Protein AF-J9CPS5-F1 (afdb_monomer)

Foldseek 3Di:
DPPPDDDDPVVVVPDDQDQDCCCVPDPVNVPQDPLLSSVVSVVVVQQVVQVVVQCADPVRDRDGDADLVNSCVVSVDDSVVSVVSVD

pLDDT: mean 79.48, std 12.69, range [42.12, 91.5]

Secondary structure (DSSP, 8-state):
-------SSTTGGG------THHHH-GGGTTS-HHHHHHHHHHHHHHHHHHHTT-B-TTS-B-----HHHHHHHHT--HHHHHHTT-

Structure (mmCIF, N/CA/C/O backbone):
data_AF-J9CPS5-F1
#
_entry.id   AF-J9CPS5-F1
#
loop_
_atom_site.group_PDB
_atom_site.id
_atom_site.type_symbol
_atom_site.label_atom_id
_atom_site.label_alt_id
_atom_site.label_comp_id
_atom_site.label_asym_id
_atom_site.label_entity_id
_atom_site.label_seq_id
_atom_site.pdbx_PDB_ins_code
_atom_site.Cartn_x
_atom_site.Cartn_y
_atom_site.Cartn_z
_atom_site.occupancy
_atom_site.B_iso_or_equiv
_atom_site.auth_seq_id
_atom_site.auth_comp_id
_atom_site.auth_asym_id
_atom_site.auth_atom_id
_atom_site.pdbx_PDB_model_num
ATOM 1 N N . MET A 1 1 ? -19.542 -36.704 10.903 1.00 44.53 1 MET A N 1
ATOM 2 C CA . MET A 1 1 ? -19.010 -35.666 10.001 1.00 44.53 1 MET A CA 1
ATOM 3 C C . MET A 1 1 ? -18.392 -34.607 10.887 1.00 44.53 1 MET A C 1
ATOM 5 O O . MET A 1 1 ? -19.097 -33.717 11.344 1.00 44.53 1 MET A O 1
ATOM 9 N N . GLU A 1 2 ? -17.122 -34.788 11.237 1.00 42.12 2 GLU A N 1
ATOM 10 C CA . GLU A 1 2 ? -16.334 -33.722 11.854 1.00 42.12 2 GLU A CA 1
ATOM 11 C C . GLU A 1 2 ? -16.095 -32.675 10.771 1.00 42.12 2 GLU A C 1
ATOM 13 O O . GLU A 1 2 ? -15.512 -32.968 9.728 1.00 42.12 2 GLU A O 1
ATOM 18 N N . PHE A 1 3 ? -16.640 -31.478 10.969 1.00 47.91 3 PHE A N 1
ATOM 19 C CA . PHE A 1 3 ? -16.218 -30.326 10.192 1.00 47.91 3 PHE A CA 1
ATOM 20 C C . PHE A 1 3 ? -14.791 -30.018 10.641 1.00 47.91 3 PHE A C 1
ATOM 22 O O . PHE A 1 3 ? -14.592 -29.471 11.723 1.00 47.91 3 PHE A O 1
ATOM 29 N N . ASP A 1 4 ? -13.817 -30.437 9.838 1.00 44.44 4 ASP A N 1
ATOM 30 C CA . ASP A 1 4 ? -12.401 -30.118 10.007 1.00 44.44 4 ASP A CA 1
ATOM 31 C C . ASP A 1 4 ? -12.234 -28.604 9.772 1.00 44.44 4 ASP A C 1
ATOM 33 O O . ASP A 1 4 ? -11.969 -28.125 8.669 1.00 44.44 4 ASP A O 1
ATOM 37 N N . TYR A 1 5 ? -12.539 -27.810 10.799 1.00 52.28 5 TYR A N 1
ATOM 38 C CA . TYR A 1 5 ? -12.302 -26.373 10.801 1.00 52.28 5 TYR A CA 1
ATOM 39 C C . TYR A 1 5 ? -10.790 -26.168 10.771 1.00 52.28 5 TYR A C 1
ATOM 41 O O . TYR A 1 5 ? -10.102 -26.569 11.700 1.00 52.28 5 TYR A O 1
ATOM 49 N N . PHE A 1 6 ? -10.283 -25.563 9.695 1.00 51.47 6 PHE A N 1
ATOM 50 C CA . PHE A 1 6 ? -8.864 -25.295 9.449 1.00 51.47 6 PHE A CA 1
ATOM 51 C C . PHE A 1 6 ? -8.121 -24.806 10.714 1.00 51.47 6 PHE A C 1
ATOM 53 O O . PHE A 1 6 ? -8.174 -23.628 11.076 1.00 51.47 6 PHE A O 1
ATOM 60 N N . TYR A 1 7 ? -7.419 -25.719 11.391 1.00 52.72 7 TYR A N 1
ATOM 61 C CA . TYR A 1 7 ? -6.623 -25.451 12.587 1.00 52.72 7 TYR A CA 1
ATOM 62 C C . TYR A 1 7 ? -5.244 -24.905 12.192 1.00 52.72 7 TYR A C 1
ATOM 64 O O . TYR A 1 7 ? -4.292 -25.661 12.041 1.00 52.72 7 TYR A O 1
ATOM 72 N N . GLY A 1 8 ? -5.117 -23.579 12.069 1.00 67.81 8 GLY A N 1
ATOM 73 C CA . GLY A 1 8 ? -3.818 -22.889 11.979 1.00 67.81 8 GLY A CA 1
ATOM 74 C C . GLY A 1 8 ? -2.969 -23.191 10.726 1.00 67.81 8 GLY A C 1
ATOM 75 O O . GLY A 1 8 ? -3.237 -24.119 9.973 1.00 67.81 8 GLY A O 1
ATOM 76 N N . LYS A 1 9 ? -1.951 -22.346 10.471 1.00 52.88 9 LYS A N 1
ATOM 77 C CA . LYS A 1 9 ? -1.063 -22.263 9.273 1.00 52.88 9 LYS A CA 1
ATOM 78 C C . LYS A 1 9 ? -1.727 -22.196 7.882 1.00 52.88 9 LYS A C 1
ATOM 80 O O . LYS A 1 9 ? -1.162 -21.581 6.987 1.00 52.88 9 LYS A O 1
ATOM 85 N N . GLN A 1 10 ? -2.920 -22.747 7.686 1.00 52.72 10 GLN A N 1
ATOM 86 C CA . GLN A 1 10 ? -3.718 -22.641 6.463 1.00 52.72 10 GLN A CA 1
ATOM 87 C C . GLN A 1 10 ? -4.439 -21.290 6.366 1.00 52.72 10 GLN A C 1
ATOM 89 O O . GLN A 1 10 ? -4.598 -20.773 5.269 1.00 52.72 10 GLN A O 1
ATOM 94 N N . ALA A 1 11 ? -4.802 -20.663 7.492 1.00 54.09 11 ALA A N 1
ATOM 95 C CA . ALA A 1 11 ? -5.386 -19.316 7.494 1.00 54.09 11 ALA A CA 1
ATOM 96 C C . ALA A 1 11 ? -4.396 -18.240 6.998 1.00 54.09 11 ALA A C 1
ATOM 98 O O . ALA A 1 11 ? -4.793 -17.315 6.295 1.00 54.09 11 ALA A O 1
ATOM 99 N N . GLU A 1 12 ? -3.099 -18.394 7.294 1.00 54.53 12 GLU A N 1
ATOM 100 C CA . GLU A 1 12 ? -2.044 -17.493 6.799 1.00 54.53 12 GLU A CA 1
ATOM 101 C C . GLU A 1 12 ? -1.732 -17.702 5.309 1.00 54.53 12 GLU A C 1
ATOM 103 O O . GLU A 1 12 ? -1.318 -16.760 4.640 1.00 54.53 12 GLU A O 1
ATOM 108 N N . GLN A 1 13 ? -1.997 -18.890 4.745 1.00 57.66 13 GLN A N 1
ATOM 109 C CA . GLN A 1 13 ? -1.845 -19.132 3.299 1.00 57.66 13 GLN A CA 1
ATOM 110 C C . GLN A 1 13 ? -2.837 -18.325 2.444 1.00 57.66 13 GLN A C 1
ATOM 112 O O . GLN A 1 13 ? -2.625 -18.183 1.241 1.00 57.66 13 GLN A O 1
ATOM 117 N N . PHE A 1 14 ? -3.888 -17.767 3.053 1.00 59.59 14 PHE A N 1
ATOM 118 C CA . PHE A 1 14 ? -4.859 -16.893 2.392 1.00 59.59 14 PHE A CA 1
ATOM 119 C C . PHE A 1 14 ? -4.682 -15.409 2.746 1.00 59.59 14 PHE A C 1
ATOM 121 O O . PHE A 1 14 ? -5.530 -14.595 2.382 1.00 59.59 14 PHE A O 1
ATOM 128 N N . ALA A 1 15 ? -3.597 -15.024 3.423 1.00 69.75 15 ALA A N 1
ATOM 129 C CA . ALA A 1 15 ? -3.277 -13.618 3.641 1.00 69.75 15 ALA A CA 1
ATOM 130 C C . ALA A 1 15 ? -2.632 -13.036 2.373 1.00 69.75 15 ALA A C 1
ATOM 132 O O . ALA A 1 15 ? -1.437 -13.195 2.128 1.00 69.75 15 ALA A O 1
ATOM 133 N N . PHE A 1 16 ? -3.436 -12.380 1.536 1.00 80.75 16 PHE A N 1
ATOM 134 C CA . PHE A 1 16 ? -2.970 -11.706 0.324 1.00 80.75 16 PHE A CA 1
ATOM 135 C C . PHE A 1 16 ? -3.270 -10.211 0.367 1.00 80.75 16 PHE A C 1
ATOM 137 O O . PHE A 1 16 ? -4.359 -9.777 0.748 1.00 80.75 16 PHE A O 1
ATOM 144 N N . TYR A 1 17 ? -2.321 -9.413 -0.120 1.00 82.75 17 TYR A N 1
ATOM 145 C CA . TYR A 1 17 ? -2.573 -8.002 -0.368 1.00 82.75 17 TYR A CA 1
ATOM 146 C C . TYR A 1 17 ? -3.489 -7.839 -1.578 1.00 82.75 17 TYR A C 1
ATOM 148 O O . TYR A 1 17 ? -3.212 -8.323 -2.678 1.00 82.75 17 TYR A O 1
ATOM 156 N N . ARG A 1 18 ? -4.599 -7.129 -1.374 1.00 84.19 18 ARG A N 1
ATOM 157 C CA . ARG A 1 18 ? -5.559 -6.814 -2.433 1.00 84.19 18 ARG A CA 1
ATOM 158 C C . ARG A 1 18 ? -5.165 -5.498 -3.086 1.00 84.19 18 ARG A C 1
ATOM 160 O O . ARG A 1 18 ? -5.385 -4.432 -2.520 1.00 84.19 18 ARG A O 1
ATOM 167 N N . VAL A 1 19 ? -4.620 -5.573 -4.296 1.00 87.69 19 VAL A N 1
ATOM 168 C CA . VAL A 1 19 ? -4.348 -4.384 -5.112 1.00 87.69 19 VAL A CA 1
ATOM 169 C C . VAL A 1 19 ? -5.479 -4.198 -6.126 1.00 87.69 19 VAL A C 1
ATOM 171 O O . VAL A 1 19 ? -5.775 -5.132 -6.881 1.00 87.69 19 VAL A O 1
ATOM 174 N N . PRO A 1 20 ? -6.133 -3.024 -6.186 1.00 87.31 20 PRO A N 1
ATOM 175 C CA . PRO A 1 20 ? -7.185 -2.785 -7.162 1.00 87.31 20 PRO A CA 1
ATOM 176 C C . PRO A 1 20 ? -6.666 -2.902 -8.595 1.00 87.31 20 PRO A C 1
ATOM 178 O O . PRO A 1 20 ? -5.722 -2.214 -8.985 1.00 87.31 20 PRO A O 1
ATOM 181 N N . LYS A 1 21 ? -7.354 -3.704 -9.416 1.00 87.12 21 LYS A N 1
ATOM 182 C CA . LYS A 1 21 ? -7.067 -3.816 -10.858 1.00 87.12 21 LYS A CA 1
ATOM 183 C C . LYS A 1 21 ? -7.160 -2.469 -11.575 1.00 87.12 21 LYS A C 1
ATOM 185 O O . LYS A 1 21 ? -6.424 -2.252 -12.527 1.00 87.12 21 LYS A O 1
ATOM 190 N N . LEU A 1 22 ? -7.985 -1.556 -11.053 1.00 89.19 22 LEU A N 1
ATOM 191 C CA . LEU A 1 22 ? -8.136 -0.185 -11.540 1.00 89.19 22 LEU A CA 1
ATOM 192 C C . LEU A 1 22 ? -6.788 0.542 -11.676 1.00 89.19 22 LEU A C 1
ATOM 194 O O . LEU A 1 22 ? -6.588 1.285 -12.630 1.00 89.19 22 LEU A O 1
ATOM 198 N N . LEU A 1 23 ? -5.840 0.284 -10.766 1.00 86.94 23 LEU A N 1
ATOM 199 C CA . LEU A 1 23 ? -4.502 0.879 -10.812 1.00 86.94 23 LEU A CA 1
ATOM 200 C C . LEU A 1 23 ? -3.673 0.400 -12.015 1.00 86.94 23 LEU A C 1
ATOM 202 O O . LEU A 1 23 ? -2.689 1.039 -12.374 1.00 86.94 23 LEU A O 1
ATOM 206 N N . PHE A 1 24 ? -4.038 -0.725 -12.626 1.00 86.00 24 PHE A N 1
ATOM 207 C CA . PHE A 1 24 ? -3.359 -1.305 -13.786 1.00 86.00 24 PHE A CA 1
ATOM 208 C C . PHE A 1 24 ? -4.136 -1.125 -15.090 1.00 86.00 24 PHE A C 1
ATOM 210 O O . PHE A 1 24 ? -3.524 -1.156 -16.151 1.00 86.00 24 PHE A O 1
ATOM 217 N N . THR A 1 25 ? -5.457 -0.958 -15.023 1.00 87.25 25 THR A N 1
AT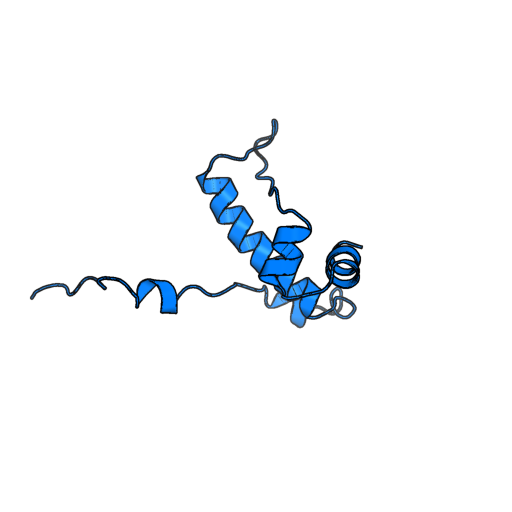OM 218 C CA . THR A 1 25 ? -6.315 -0.852 -16.210 1.00 87.25 25 THR A CA 1
ATOM 219 C C . THR A 1 25 ? -6.573 0.583 -16.642 1.00 87.25 25 THR A C 1
ATOM 221 O O . THR A 1 25 ? -6.776 0.823 -17.825 1.00 87.25 25 THR A O 1
ATOM 224 N N . GLU A 1 26 ? -6.591 1.537 -15.710 1.00 91.50 26 GLU A N 1
ATOM 225 C CA . GLU A 1 26 ? -6.883 2.928 -16.047 1.00 91.50 26 GLU A CA 1
ATOM 226 C C . GLU A 1 26 ? -5.624 3.676 -16.474 1.00 91.50 26 GLU A C 1
ATOM 228 O O . GLU A 1 26 ? -4.635 3.726 -15.734 1.00 91.50 26 GLU A O 1
ATOM 233 N N . GLU A 1 27 ? -5.707 4.374 -17.606 1.00 88.25 27 GLU A N 1
ATOM 234 C CA . GLU A 1 27 ? -4.610 5.213 -18.088 1.00 88.25 27 GLU A CA 1
ATOM 235 C C . GLU A 1 27 ? -4.225 6.286 -17.073 1.00 88.25 27 GLU A C 1
ATOM 237 O O . GLU A 1 27 ? -3.049 6.561 -16.913 1.00 88.25 27 GLU A O 1
ATOM 242 N N . LYS A 1 28 ? -5.155 6.830 -16.279 1.00 89.38 28 LYS A N 1
ATOM 243 C CA . LYS A 1 28 ? -4.824 7.851 -15.263 1.00 89.38 28 LYS A CA 1
ATOM 244 C C . LYS A 1 28 ? -3.774 7.404 -14.231 1.00 89.38 28 LYS A C 1
ATOM 246 O O . LYS A 1 28 ? -3.147 8.251 -13.604 1.00 89.38 28 LYS A O 1
ATOM 251 N N . PHE A 1 29 ? -3.568 6.095 -14.061 1.00 86.94 29 PHE A N 1
ATOM 252 C CA . PHE A 1 29 ? -2.574 5.521 -13.148 1.00 86.94 29 PHE A CA 1
ATOM 253 C C . PHE A 1 29 ? -1.357 4.923 -13.872 1.00 86.94 29 PHE A C 1
ATOM 255 O O . PHE A 1 29 ? -0.580 4.176 -13.266 1.00 86.94 29 PHE A O 1
ATOM 262 N N . TRP A 1 30 ? -1.163 5.240 -15.157 1.00 84.25 30 TRP A N 1
ATOM 263 C CA . TRP A 1 30 ? -0.049 4.723 -15.956 1.00 84.25 30 TRP A CA 1
ATOM 264 C C . TRP A 1 30 ? 1.315 5.135 -15.385 1.00 84.25 30 TRP A C 1
ATOM 266 O O . TRP A 1 30 ? 2.230 4.319 -15.330 1.00 84.25 30 TRP A O 1
ATOM 276 N N . ASN A 1 31 ? 1.423 6.374 -14.892 1.00 87.50 31 ASN A N 1
ATOM 277 C CA . ASN A 1 31 ? 2.657 6.934 -14.336 1.00 87.50 31 ASN A CA 1
ATOM 278 C C . ASN A 1 31 ? 2.918 6.503 -12.878 1.00 87.50 31 ASN A C 1
ATOM 280 O O . ASN A 1 31 ? 3.955 6.818 -12.298 1.00 87.50 31 ASN A O 1
ATOM 284 N N . VAL A 1 32 ? 1.976 5.791 -12.255 1.00 87.50 32 VAL A N 1
ATOM 285 C CA . VAL A 1 32 ? 2.154 5.286 -10.893 1.00 87.50 32 VAL A CA 1
ATOM 286 C C . VAL A 1 32 ? 3.034 4.042 -10.952 1.00 87.50 32 VAL A C 1
ATOM 288 O O . VAL A 1 32 ? 2.720 3.075 -11.652 1.00 87.50 32 VAL A O 1
ATOM 291 N N . SER A 1 33 ? 4.130 4.051 -10.195 1.00 89.12 3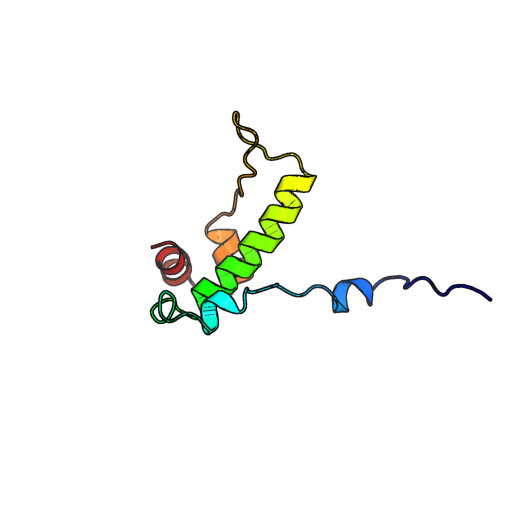3 SER A N 1
ATOM 292 C CA . SER A 1 33 ? 5.031 2.899 -10.121 1.00 89.12 33 SER A CA 1
ATOM 293 C C . SER A 1 33 ? 4.327 1.669 -9.540 1.00 89.12 33 SER A C 1
ATOM 295 O O . SER A 1 33 ? 3.425 1.781 -8.708 1.00 89.12 33 SER A O 1
ATOM 297 N N . THR A 1 34 ? 4.757 0.472 -9.941 1.00 88.06 34 THR A N 1
ATOM 298 C CA . THR A 1 34 ? 4.224 -0.786 -9.391 1.00 88.06 34 THR A CA 1
ATOM 299 C C . THR A 1 34 ? 4.368 -0.850 -7.870 1.00 88.06 34 THR A C 1
ATOM 301 O O . THR A 1 34 ? 3.449 -1.298 -7.189 1.00 88.06 34 THR A O 1
ATOM 304 N N . ASP A 1 35 ? 5.470 -0.327 -7.332 1.00 87.81 35 ASP A N 1
ATOM 305 C CA . ASP A 1 35 ? 5.720 -0.274 -5.890 1.00 87.81 35 ASP A CA 1
ATOM 306 C C . ASP A 1 35 ? 4.713 0.629 -5.167 1.00 87.81 35 ASP A C 1
ATOM 308 O O . ASP A 1 35 ? 4.234 0.273 -4.095 1.00 87.81 35 ASP A O 1
ATOM 312 N N . ALA A 1 36 ? 4.321 1.755 -5.773 1.00 88.62 36 ALA A N 1
ATOM 313 C CA . ALA A 1 36 ? 3.287 2.630 -5.218 1.00 88.62 36 ALA A CA 1
ATOM 314 C C . ALA A 1 36 ? 1.901 1.963 -5.261 1.00 88.62 36 ALA A C 1
ATOM 316 O O . ALA A 1 36 ? 1.122 2.075 -4.314 1.00 88.62 36 ALA A O 1
ATOM 317 N N . LYS A 1 37 ? 1.605 1.190 -6.316 1.00 90.38 37 LYS A N 1
ATOM 318 C CA . LYS A 1 37 ? 0.364 0.396 -6.407 1.00 90.38 37 LYS A CA 1
ATOM 319 C C . LYS A 1 37 ? 0.317 -0.698 -5.338 1.00 90.38 37 LYS A C 1
ATOM 321 O O . LYS A 1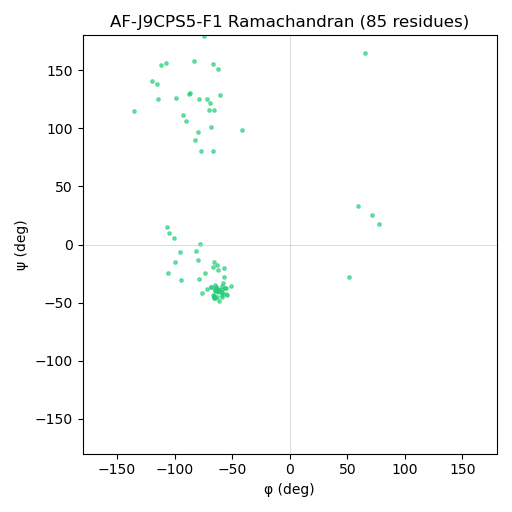 37 ? -0.731 -0.924 -4.738 1.00 90.38 37 LYS A O 1
ATOM 326 N N . LEU A 1 38 ? 1.448 -1.354 -5.077 1.00 89.44 38 LEU A N 1
ATOM 327 C CA . LEU A 1 38 ? 1.582 -2.343 -4.005 1.00 89.44 38 LEU A CA 1
ATOM 328 C C . LEU A 1 38 ? 1.439 -1.701 -2.624 1.00 89.44 38 LEU A C 1
ATOM 330 O O . LEU A 1 38 ? 0.674 -2.208 -1.805 1.00 89.44 38 LEU A O 1
ATOM 334 N N . LEU A 1 39 ? 2.101 -0.563 -2.388 1.00 89.19 39 LEU A N 1
ATOM 335 C CA . LEU A 1 39 ? 1.975 0.198 -1.145 1.00 89.19 39 LEU A CA 1
ATOM 336 C C . LEU A 1 39 ? 0.516 0.557 -0.861 1.00 89.19 39 LEU A C 1
ATOM 338 O O . LEU A 1 39 ? 0.048 0.370 0.258 1.00 89.19 39 LEU A O 1
ATOM 342 N N . TYR A 1 40 ? -0.231 0.985 -1.880 1.00 89.19 40 TYR A N 1
ATOM 343 C CA . TYR A 1 40 ? -1.660 1.251 -1.743 1.00 89.19 40 TYR A CA 1
ATOM 344 C C . TYR A 1 40 ? -2.450 0.016 -1.276 1.00 89.19 40 TYR A C 1
ATOM 346 O O . TYR A 1 40 ? -3.305 0.126 -0.399 1.00 89.19 40 TYR A O 1
ATOM 354 N N . GLY A 1 41 ? -2.147 -1.173 -1.809 1.00 89.94 41 GLY A N 1
ATOM 355 C CA . GLY A 1 41 ? -2.769 -2.423 -1.357 1.00 89.94 41 GLY A CA 1
ATOM 356 C C . GLY A 1 41 ? -2.452 -2.768 0.103 1.00 89.94 41 GLY A C 1
ATOM 357 O O . GLY A 1 41 ? -3.337 -3.211 0.832 1.00 89.94 41 GLY A O 1
ATOM 358 N N . ILE A 1 42 ? -1.215 -2.518 0.546 1.00 88.81 42 ILE A N 1
ATOM 359 C CA . ILE A 1 42 ? -0.786 -2.710 1.943 1.00 88.81 42 ILE A CA 1
ATOM 360 C C . ILE A 1 42 ? -1.516 -1.727 2.869 1.00 88.81 42 ILE A C 1
ATOM 362 O O . ILE A 1 42 ? -2.022 -2.118 3.921 1.00 88.81 42 ILE A O 1
ATOM 366 N N . LEU A 1 43 ? -1.619 -0.459 2.464 1.00 87.38 43 LEU A N 1
ATOM 367 C CA . LEU A 1 43 ? -2.346 0.563 3.216 1.00 87.38 43 LEU A CA 1
ATOM 368 C C . LEU A 1 43 ? -3.834 0.219 3.334 1.00 87.38 43 LEU A C 1
ATOM 370 O O . LEU A 1 43 ? -4.407 0.367 4.407 1.00 87.38 43 LEU A O 1
ATOM 374 N N . LEU A 1 44 ? -4.463 -0.295 2.275 1.00 86.31 44 LEU A N 1
ATOM 375 C CA . LEU A 1 44 ? -5.869 -0.699 2.317 1.00 86.31 44 LEU A CA 1
ATOM 376 C C . LEU A 1 44 ? -6.117 -1.852 3.304 1.00 86.31 44 LEU A C 1
ATOM 378 O O . LEU A 1 44 ? -7.132 -1.870 4.000 1.00 86.31 44 LEU A O 1
ATOM 382 N N . ASP A 1 45 ? -5.183 -2.798 3.393 1.00 85.12 45 ASP A N 1
ATOM 383 C CA . ASP A 1 45 ? -5.240 -3.873 4.386 1.00 85.12 45 ASP A CA 1
ATOM 384 C C . ASP A 1 45 ? -5.099 -3.327 5.819 1.00 85.12 45 ASP A C 1
ATOM 386 O O . ASP A 1 45 ? -5.921 -3.616 6.694 1.00 85.12 45 ASP A O 1
ATOM 390 N N . ARG A 1 46 ? -4.138 -2.417 6.029 1.00 82.38 46 ARG A N 1
ATOM 391 C CA . 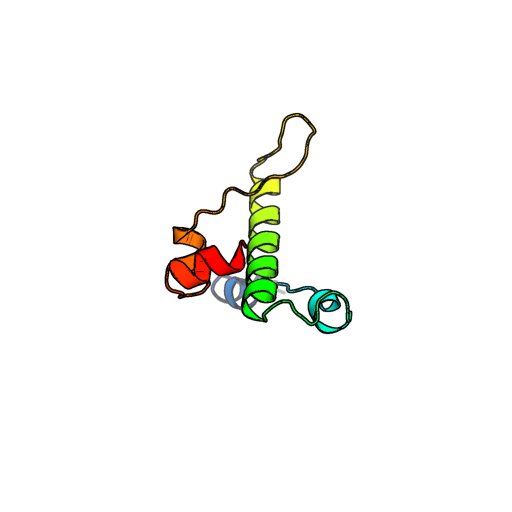ARG A 1 46 ? -3.964 -1.677 7.291 1.00 82.38 46 ARG A CA 1
ATOM 392 C C . ARG A 1 46 ? -5.195 -0.859 7.670 1.00 82.38 46 ARG A C 1
ATOM 394 O O . ARG A 1 46 ? -5.553 -0.834 8.842 1.00 82.38 46 ARG A O 1
ATOM 401 N N . MET A 1 47 ? -5.876 -0.246 6.703 1.00 83.00 47 MET A N 1
ATOM 402 C CA . MET A 1 47 ? -7.114 0.503 6.932 1.00 83.00 47 MET A CA 1
ATOM 403 C C . MET A 1 47 ? -8.201 -0.376 7.540 1.00 83.00 47 MET A C 1
ATOM 405 O O . MET A 1 47 ? -8.902 0.057 8.449 1.00 83.00 47 MET A O 1
ATOM 409 N N . ASN A 1 48 ? -8.329 -1.614 7.060 1.00 79.12 48 ASN A N 1
ATOM 410 C CA . ASN A 1 48 ? -9.315 -2.552 7.578 1.00 79.12 48 ASN A CA 1
ATOM 411 C C . ASN A 1 48 ? -9.036 -2.879 9.056 1.00 79.12 48 ASN A C 1
ATOM 413 O O . ASN A 1 48 ? -9.957 -2.904 9.868 1.00 79.12 48 ASN A O 1
ATOM 417 N N . LEU A 1 49 ? -7.760 -3.034 9.426 1.00 78.75 49 LEU A N 1
ATOM 418 C CA . LEU A 1 49 ? -7.344 -3.202 10.823 1.00 78.75 49 LEU A CA 1
ATOM 419 C C . LEU A 1 49 ? -7.608 -1.941 11.660 1.00 78.75 49 LEU A C 1
ATOM 421 O O . LEU A 1 49 ? -8.138 -2.040 12.764 1.00 78.75 49 LEU A O 1
ATOM 425 N N . SER A 1 50 ? -7.294 -0.753 11.137 1.00 77.88 50 SER A N 1
ATOM 426 C CA . SER A 1 50 ? -7.568 0.528 11.803 1.00 77.88 50 SER A CA 1
ATOM 427 C C . SER A 1 50 ? -9.065 0.756 12.036 1.00 77.88 50 SER A C 1
ATOM 429 O O . SER A 1 50 ? -9.448 1.217 13.109 1.00 77.88 50 SER A O 1
ATOM 431 N N . ALA A 1 51 ? -9.919 0.375 11.082 1.00 76.38 51 ALA A N 1
ATOM 432 C CA . ALA A 1 51 ? -11.371 0.449 11.218 1.00 76.38 51 ALA A CA 1
ATOM 433 C C . ALA A 1 51 ? -11.886 -0.461 12.344 1.00 76.38 51 ALA A C 1
ATOM 435 O O . ALA A 1 51 ? -12.675 -0.017 13.177 1.00 76.38 51 ALA A O 1
ATOM 436 N N . VAL A 1 52 ? -11.396 -1.705 12.411 1.00 77.44 52 VAL A N 1
ATOM 437 C CA . VAL A 1 52 ? -11.732 -2.655 13.489 1.00 77.44 52 VAL A CA 1
ATOM 438 C C . VAL A 1 52 ? -11.240 -2.152 14.849 1.00 77.44 52 VAL A C 1
ATOM 440 O O . VAL A 1 52 ? -11.945 -2.288 15.846 1.00 77.44 52 VAL A O 1
ATOM 443 N N . ASN A 1 53 ? -10.073 -1.507 14.888 1.00 78.25 53 ASN A N 1
ATOM 444 C CA . ASN A 1 53 ? -9.501 -0.920 16.101 1.00 78.25 53 ASN A CA 1
ATOM 445 C C . ASN A 1 53 ? -10.137 0.426 16.501 1.00 78.25 53 ASN A C 1
ATOM 447 O O . ASN A 1 53 ? -9.720 1.023 17.493 1.00 78.25 53 ASN A O 1
ATOM 451 N N . GLY A 1 54 ? -11.123 0.924 15.746 1.00 78.56 54 GLY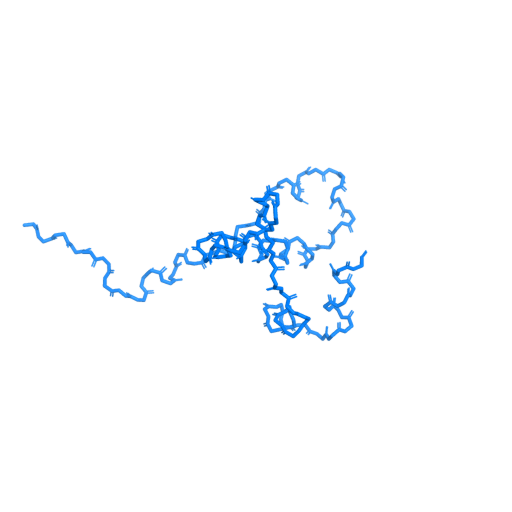 A N 1
ATOM 452 C CA . GLY A 1 54 ? -11.829 2.169 16.056 1.00 78.56 54 GLY A CA 1
ATOM 453 C C . GLY A 1 54 ? -10.995 3.435 15.849 1.00 78.56 54 GLY A C 1
ATOM 454 O O . GLY A 1 54 ? -11.257 4.452 16.489 1.00 78.56 54 GLY A O 1
ATOM 455 N N . TRP A 1 55 ? -9.985 3.397 14.975 1.00 80.88 55 TRP A N 1
ATOM 456 C CA . TRP A 1 55 ? -9.164 4.564 14.638 1.00 80.88 55 TRP A CA 1
ATOM 457 C C . TRP A 1 55 ? -9.921 5.479 13.677 1.00 80.88 55 TRP A C 1
ATOM 459 O O . TRP A 1 55 ? -9.741 5.438 12.460 1.00 80.88 55 TRP A O 1
ATOM 469 N N . LEU A 1 56 ? -10.814 6.277 14.255 1.00 83.25 56 LEU A N 1
ATOM 470 C CA . LEU A 1 56 ? -11.706 7.196 13.562 1.00 83.25 56 LEU A CA 1
ATOM 471 C C . LEU A 1 56 ? -11.357 8.635 13.939 1.00 83.25 56 LEU A C 1
ATOM 473 O O . LEU A 1 56 ? -11.090 8.936 15.104 1.00 83.25 56 LEU A O 1
ATOM 477 N N . ASP A 1 57 ? -11.360 9.534 12.959 1.00 83.31 57 ASP A N 1
ATOM 478 C CA . ASP A 1 57 ? -11.272 10.963 13.235 1.00 83.31 57 ASP A CA 1
ATOM 479 C C . ASP A 1 57 ? -12.601 11.512 13.794 1.00 83.31 57 ASP A C 1
ATOM 481 O O . ASP A 1 57 ? -13.597 10.801 13.951 1.00 83.31 57 ASP A O 1
ATOM 485 N N . LYS A 1 58 ? -12.627 12.816 14.086 1.00 82.56 58 LYS A N 1
ATOM 486 C CA . LYS A 1 58 ? -13.808 13.514 14.624 1.00 82.56 58 LYS A CA 1
ATOM 487 C C . LYS A 1 58 ? -15.021 13.520 13.680 1.00 82.56 58 LYS A C 1
ATOM 489 O O . LYS A 1 58 ? -16.128 13.787 14.133 1.00 82.56 58 LYS A O 1
ATOM 494 N N . GLU A 1 59 ? -14.816 13.249 12.396 1.00 84.44 59 GLU A N 1
ATOM 495 C CA . GLU A 1 59 ? -15.841 13.144 11.356 1.00 84.44 59 GLU A CA 1
ATOM 496 C C . GLU A 1 59 ? -16.190 11.675 11.037 1.00 84.44 59 GLU A C 1
ATOM 498 O O . GLU A 1 59 ? -16.967 11.408 10.123 1.00 84.44 59 GLU A O 1
ATOM 503 N N . GLY A 1 60 ? -15.641 10.709 11.786 1.00 78.75 60 GLY A N 1
ATOM 504 C CA . GLY A 1 60 ? -15.885 9.281 11.585 1.00 78.75 60 GLY A CA 1
ATOM 505 C C . GLY A 1 60 ? -15.110 8.679 10.412 1.00 78.75 60 GLY A C 1
ATOM 506 O O . GLY A 1 60 ? -15.465 7.602 9.930 1.00 78.75 60 GLY A O 1
ATOM 507 N N . ARG A 1 61 ? -14.057 9.346 9.927 1.00 82.06 61 ARG A N 1
ATOM 508 C CA . ARG A 1 61 ? -13.207 8.817 8.853 1.00 82.06 61 ARG A CA 1
ATOM 509 C C . ARG A 1 61 ? -12.099 7.957 9.441 1.00 82.06 61 ARG A C 1
ATOM 511 O O . ARG A 1 61 ? -11.384 8.394 10.341 1.00 82.06 61 ARG A O 1
ATOM 518 N N . VAL A 1 62 ? -11.934 6.746 8.912 1.00 83.12 62 VAL A N 1
ATOM 519 C CA . VAL A 1 62 ? -10.828 5.866 9.305 1.00 83.12 62 VAL A CA 1
ATOM 520 C C . VAL A 1 62 ? -9.526 6.464 8.793 1.00 83.12 62 VAL A C 1
ATOM 522 O O . VAL A 1 62 ? -9.370 6.664 7.587 1.00 83.12 62 VAL A O 1
ATOM 525 N N . TYR A 1 63 ? -8.591 6.727 9.699 1.00 82.12 63 TYR A N 1
ATOM 526 C CA . TYR A 1 63 ? -7.235 7.122 9.341 1.00 82.12 63 TYR A CA 1
ATOM 527 C C . TYR A 1 63 ? -6.264 5.981 9.628 1.00 82.12 63 TYR A C 1
ATOM 529 O O . TYR A 1 63 ? -6.509 5.102 10.455 1.00 82.12 63 TYR A O 1
ATOM 537 N N . ILE A 1 64 ? -5.143 6.003 8.921 1.00 82.12 64 ILE A N 1
ATOM 538 C CA . ILE A 1 64 ? -4.099 4.994 9.035 1.00 82.12 64 ILE A CA 1
ATOM 539 C C . ILE A 1 64 ? -2.871 5.693 9.596 1.00 82.12 64 ILE A C 1
ATOM 541 O O . ILE A 1 64 ? -2.409 6.683 9.031 1.00 82.12 64 ILE A O 1
ATOM 545 N N . ILE A 1 65 ? -2.337 5.174 10.698 1.00 81.62 65 ILE A N 1
ATOM 546 C CA . ILE A 1 65 ? -0.988 5.530 11.138 1.00 81.62 65 ILE A CA 1
ATOM 547 C C . ILE A 1 65 ? -0.064 4.489 10.524 1.00 81.62 65 ILE A C 1
ATOM 549 O O . ILE A 1 65 ? -0.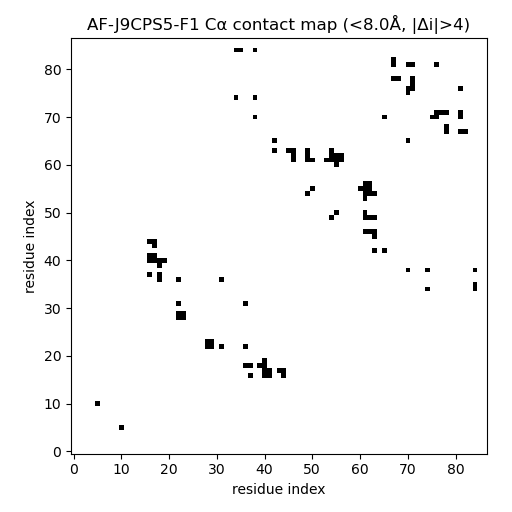141 3.314 10.875 1.00 81.62 65 ILE A O 1
ATOM 553 N N . PHE A 1 66 ? 0.759 4.923 9.575 1.00 82.38 66 PHE A N 1
ATOM 554 C CA . PHE A 1 66 ? 1.756 4.078 8.936 1.00 82.38 66 PHE A CA 1
ATOM 555 C C . PHE A 1 66 ? 3.065 4.849 8.842 1.00 82.38 66 PHE A C 1
ATOM 557 O O . PHE A 1 66 ? 3.145 5.897 8.200 1.00 82.38 66 PHE A O 1
ATOM 564 N N . THR A 1 67 ? 4.076 4.367 9.549 1.00 86.75 67 THR A N 1
ATOM 565 C CA . THR A 1 67 ? 5.372 5.040 9.654 1.00 86.75 67 THR A CA 1
ATOM 566 C C . THR A 1 67 ? 6.267 4.720 8.458 1.00 86.75 67 THR A C 1
ATOM 568 O O . THR A 1 67 ? 6.125 3.690 7.799 1.00 86.75 67 THR A O 1
ATOM 571 N N . ILE A 1 68 ? 7.250 5.585 8.188 1.00 85.62 68 ILE A N 1
ATOM 572 C CA . ILE A 1 68 ? 8.241 5.351 7.123 1.00 85.62 68 ILE A CA 1
ATOM 573 C C . ILE A 1 68 ? 9.014 4.047 7.374 1.00 85.62 68 ILE A C 1
ATOM 575 O O . ILE A 1 68 ? 9.319 3.319 6.429 1.00 85.62 68 ILE A O 1
ATOM 579 N N . ASP A 1 69 ? 9.291 3.707 8.634 1.00 87.19 69 ASP A N 1
ATOM 580 C CA . ASP A 1 69 ? 9.953 2.448 8.982 1.00 87.19 69 ASP A CA 1
ATOM 581 C C . ASP A 1 69 ? 9.075 1.220 8.716 1.00 87.19 69 ASP A C 1
ATOM 583 O O . ASP A 1 69 ? 9.580 0.213 8.216 1.00 87.19 69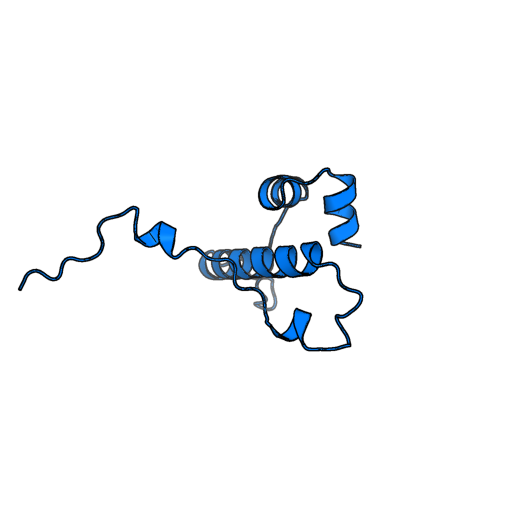 ASP A O 1
ATOM 587 N N . GLU A 1 70 ? 7.760 1.307 8.935 1.00 87.44 70 GLU A N 1
ATOM 588 C CA . GLU A 1 70 ? 6.826 0.250 8.530 1.00 87.44 70 GLU A CA 1
ATOM 589 C C . GLU A 1 70 ? 6.761 0.091 7.007 1.00 87.44 70 GLU A C 1
ATOM 591 O O . GLU A 1 70 ? 6.734 -1.040 6.519 1.00 87.44 70 GLU A O 1
ATOM 596 N N . ILE A 1 71 ? 6.803 1.191 6.243 1.00 87.25 71 ILE A N 1
ATOM 597 C CA . ILE A 1 71 ? 6.882 1.148 4.771 1.00 87.25 71 ILE A CA 1
ATOM 598 C C . ILE A 1 71 ? 8.165 0.439 4.335 1.00 87.25 71 ILE A C 1
ATOM 600 O O . ILE A 1 71 ? 8.116 -0.478 3.513 1.00 87.25 71 ILE A O 1
ATOM 604 N N . LYS A 1 72 ? 9.311 0.825 4.908 1.00 88.75 72 LYS A N 1
ATOM 605 C CA . LYS A 1 72 ? 10.617 0.214 4.619 1.00 88.75 72 LYS A CA 1
ATOM 606 C C . LYS A 1 72 ? 10.618 -1.278 4.928 1.00 88.75 72 LYS A C 1
ATOM 608 O O . LYS A 1 72 ? 11.121 -2.055 4.122 1.00 88.75 72 LYS A O 1
ATOM 613 N N . SER A 1 73 ? 10.038 -1.676 6.061 1.00 88.06 73 SER A N 1
ATOM 614 C CA . SER A 1 73 ? 9.925 -3.080 6.461 1.00 88.06 73 SER A CA 1
ATOM 615 C C . SER A 1 73 ? 8.994 -3.867 5.531 1.00 88.06 73 SER A C 1
ATOM 617 O O . SER A 1 73 ? 9.355 -4.949 5.078 1.00 88.06 73 SER A O 1
ATOM 619 N N . SER A 1 74 ? 7.842 -3.294 5.170 1.00 86.25 74 SER A N 1
ATOM 620 C CA . SER A 1 74 ? 6.822 -3.969 4.354 1.00 86.25 74 SER A CA 1
ATOM 621 C C . SER A 1 74 ? 7.233 -4.127 2.889 1.00 86.25 74 SER A C 1
ATOM 623 O O . SER A 1 74 ? 6.949 -5.152 2.276 1.00 86.25 74 SER A O 1
ATOM 625 N N . LEU A 1 75 ? 7.903 -3.122 2.317 1.00 85.31 75 LEU A N 1
ATOM 626 C CA . LEU A 1 75 ? 8.371 -3.136 0.925 1.00 85.31 75 LEU A CA 1
ATOM 627 C C . LEU A 1 75 ? 9.827 -3.600 0.775 1.00 85.31 75 LEU A C 1
ATOM 629 O O . LEU A 1 75 ? 10.314 -3.719 -0.349 1.00 85.31 75 LEU A O 1
ATOM 633 N N . GLY A 1 76 ? 10.547 -3.810 1.881 1.00 85.44 76 GLY A N 1
ATOM 634 C CA . GLY A 1 76 ? 11.972 -4.149 1.865 1.00 85.44 76 GLY A CA 1
ATOM 635 C C . GLY A 1 76 ? 12.837 -3.086 1.179 1.00 85.44 76 GLY A C 1
ATOM 636 O O . GLY A 1 76 ? 13.809 -3.418 0.502 1.00 85.44 76 GLY A O 1
ATOM 637 N N . CYS A 1 77 ? 12.465 -1.806 1.283 1.00 85.12 77 CYS A N 1
ATOM 638 C CA . CYS A 1 77 ? 13.109 -0.722 0.545 1.00 85.12 77 CYS A CA 1
ATOM 639 C C . CYS A 1 77 ? 13.900 0.237 1.441 1.00 85.12 77 CYS A C 1
ATOM 641 O O . CYS A 1 77 ? 13.596 0.429 2.615 1.00 85.12 77 CYS A O 1
ATOM 643 N N . ALA A 1 78 ? 14.901 0.902 0.857 1.00 86.69 78 ALA A N 1
ATOM 644 C CA . ALA A 1 78 ? 15.617 1.986 1.522 1.00 86.69 78 ALA A CA 1
ATOM 645 C C . ALA A 1 78 ? 14.705 3.203 1.752 1.00 86.69 78 ALA A C 1
ATOM 647 O O . ALA A 1 78 ? 13.763 3.446 0.998 1.00 86.69 78 ALA A O 1
ATOM 648 N N . GLU A 1 79 ? 15.044 4.021 2.746 1.00 85.69 79 GLU A N 1
ATOM 649 C CA . GLU A 1 79 ? 14.266 5.201 3.148 1.00 85.69 79 GLU A CA 1
ATOM 650 C C . GLU A 1 79 ? 13.991 6.169 1.996 1.00 85.69 79 GLU A C 1
ATOM 652 O O . GLU A 1 79 ? 12.851 6.565 1.792 1.00 85.69 79 G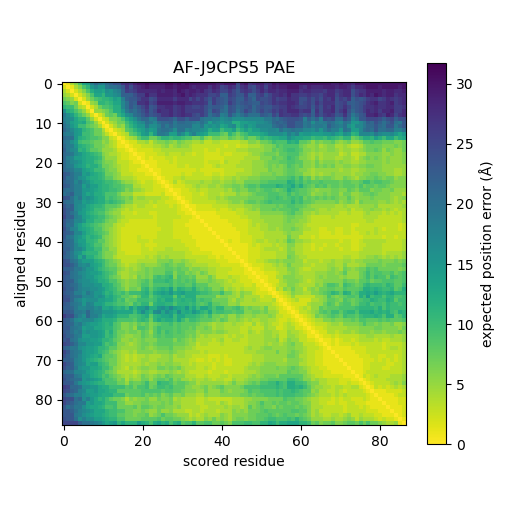LU A O 1
ATOM 657 N N . LYS A 1 80 ? 14.994 6.456 1.155 1.00 85.25 80 LYS A N 1
ATOM 658 C CA . LYS A 1 80 ? 14.813 7.310 -0.032 1.00 85.25 80 LYS A CA 1
ATOM 659 C C . LYS A 1 80 ? 13.707 6.811 -0.961 1.00 85.25 80 LYS A C 1
ATOM 661 O O . LYS A 1 80 ? 13.002 7.612 -1.561 1.00 85.25 80 LYS A O 1
ATOM 666 N N . LYS A 1 81 ? 13.579 5.490 -1.105 1.00 84.25 81 LYS A N 1
ATOM 667 C CA . LYS A 1 81 ? 12.538 4.877 -1.929 1.00 84.25 81 LYS A CA 1
ATOM 668 C C . LYS A 1 81 ? 11.191 4.926 -1.210 1.00 84.25 81 LYS A C 1
ATOM 670 O O . LYS A 1 81 ? 10.217 5.284 -1.849 1.00 84.25 81 LYS A O 1
ATOM 675 N N . ALA A 1 82 ? 11.150 4.650 0.094 1.00 85.31 82 ALA A N 1
ATOM 676 C CA . ALA A 1 82 ? 9.931 4.756 0.898 1.00 85.31 82 ALA A CA 1
ATOM 677 C C . ALA A 1 82 ? 9.333 6.173 0.869 1.00 85.31 82 ALA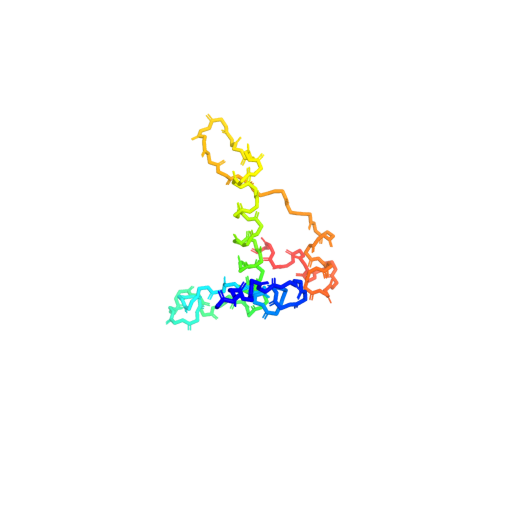 A C 1
ATOM 679 O O . ALA A 1 82 ? 8.141 6.320 0.632 1.00 85.31 82 ALA A O 1
ATOM 680 N N . VAL A 1 83 ? 10.167 7.205 1.030 1.00 85.38 83 VAL A N 1
ATOM 681 C CA . VAL A 1 83 ? 9.740 8.612 0.958 1.00 85.38 83 VAL A CA 1
ATOM 682 C C . VAL A 1 83 ? 9.242 8.957 -0.443 1.00 85.38 83 VAL A C 1
ATOM 684 O O . VAL A 1 83 ? 8.151 9.488 -0.584 1.00 85.38 83 VAL A O 1
ATOM 687 N N . LYS A 1 84 ? 9.972 8.556 -1.491 1.00 86.69 84 LYS A N 1
ATOM 688 C CA . LYS A 1 84 ? 9.572 8.801 -2.886 1.00 86.69 84 LYS A CA 1
ATOM 689 C C . LYS A 1 84 ? 8.247 8.132 -3.280 1.00 86.69 84 LYS A C 1
ATOM 691 O O . LYS A 1 84 ? 7.645 8.518 -4.269 1.00 86.69 84 LYS A O 1
ATOM 696 N N . LEU A 1 85 ? 7.818 7.091 -2.567 1.00 83.38 85 LEU A N 1
ATOM 697 C CA . LEU A 1 85 ? 6.519 6.452 -2.807 1.00 83.38 85 LEU A CA 1
ATOM 698 C C . LEU A 1 85 ? 5.348 7.227 -2.187 1.00 83.38 85 LEU A C 1
ATOM 700 O O . LEU A 1 85 ? 4.201 6.911 -2.497 1.00 83.38 85 LEU A O 1
ATOM 704 N N . LEU A 1 86 ? 5.639 8.188 -1.308 1.00 79.31 86 LEU A N 1
ATOM 705 C CA . LEU A 1 86 ? 4.669 9.092 -0.692 1.00 79.31 86 LEU A CA 1
ATOM 706 C C . LEU A 1 86 ? 4.631 10.478 -1.362 1.00 79.31 86 LEU A C 1
ATOM 708 O O . LEU A 1 86 ? 3.678 11.215 -1.115 1.00 79.31 86 LEU A O 1
ATOM 712 N N . ASP A 1 87 ? 5.645 10.808 -2.171 1.00 72.75 87 ASP A N 1
ATOM 713 C CA . ASP A 1 87 ? 5.717 12.002 -3.035 1.00 72.75 87 ASP A CA 1
ATOM 714 C C . ASP A 1 87 ? 4.914 11.816 -4.335 1.00 72.75 87 ASP A C 1
ATOM 716 O O . ASP A 1 87 ? 4.224 12.778 -4.745 1.00 72.75 87 ASP A O 1
#

Mean predicted aligned error: 8.85 Å

Sequence (87 aa):
MEFDYFYGKQAEQFAFYRVPKLLFTEEKFWNVSTDAKLLYGILLDRMNLSAVNGWLDKEGRVYIIFTIDEIKSSLGCAEKKAVKLLD

Radius of gyration: 16.51 Å; Cα contacts (8 Å, |Δi|>4): 61; chains: 1; bounding box: 35×49×34 Å

Organism: NCBI:txid749906

Solvent-accessible surface area (backbone atoms only — not comparable to full-atom values): 5478 Å² total; per-residue (Å²): 132,83,79,83,70,85,78,62,77,61,68,62,75,69,70,70,76,64,57,67,63,63,57,76,70,38,72,94,33,65,89,55,51,71,67,43,50,48,49,52,13,50,49,54,56,50,38,55,52,24,51,75,71,63,39,51,49,99,84,68,47,69,51,73,92,78,50,69,65,54,46,18,65,75,69,73,41,56,65,75,57,43,54,59,61,76,108

InterPro domains:
  IPR010724 Replication initiator A, N-terminal [PF06970] (16-86)

Nearest PDB structures (foldseek):
  4pql-assembly1_A  TM=8.512E-01  e=1.481E-06  Staphylococcus aureus
  4pta-assembly1_D  TM=8.557E-01  e=3.927E-06  Staphylococcus aureus subsp. aureus USA300
  5kbj-assembly1_C  TM=8.213E-01  e=7.224E-06  Staphylococcus aureus
  5kbj-assembly2_D  TM=8.284E-01  e=2.035E-05  Staphylococcus aureus
  5kbj-assembly2_G  TM=8.303E-01  e=5.396E-05  Staphylococcus aureus